Protein AF-A0A3S0QKF5-F1 (afdb_monomer)

Sequence (68 aa):
MAEDQDRFPHIPKDLIDALDQKFPERTPSLKSSLDEIRWKGGERHVVRFLLEQYHRQNEAVINEQVLR

Organism: NCBI:txid1184720

Secondary structure (DSSP, 8-state):
--SSSSSPPP--HHHHHHHHHHS---PPPTT--HHHHHHHHHHHHHHHHHHHHHHHHHHHHHHHHHT-

Mean predicted aligned error: 7.19 Å

Nearest PDB structures (foldseek):
  8ss2-assembly1_C  TM=6.018E-01  e=6.486E+00  Rattus norvegicus
  7oce-assembly1_C  TM=6.489E-01  e=9.033E+00  Rattus norvegicus
  7oca-assembly1_C  TM=6.489E-01  e=9.033E+00  Rattus norvegicus

Solvent-accessible surface area (backbone atoms only — not comparable to full-atom values): 4298 Å² total; per-residue (Å²): 144,80,77,71,85,82,56,79,76,91,66,57,67,70,59,54,52,53,46,44,71,74,47,58,95,68,84,78,57,96,82,56,50,73,66,58,47,51,51,53,50,52,57,34,50,55,49,52,53,52,49,54,52,41,48,55,61,48,54,60,54,52,58,62,63,74,76,109

Radius of gyration: 16.35 Å; Cα contacts (8 Å, |Δi|>4): 21; chains: 1; bounding box: 30×31×50 Å

pLDDT: mean 86.2, std 16.83, range [43.72, 98.06]

Structure (mmCIF, N/CA/C/O backbone):
data_AF-A0A3S0QKF5-F1
#
_entry.id   AF-A0A3S0QKF5-F1
#
loop_
_atom_site.group_PDB
_atom_site.id
_atom_site.type_symbol
_atom_site.label_atom_id
_atom_site.label_alt_id
_atom_site.label_comp_id
_atom_site.label_asym_id
_atom_site.label_entity_id
_atom_site.label_seq_id
_atom_site.pdbx_PDB_ins_code
_atom_site.Cartn_x
_atom_site.Cartn_y
_atom_site.Cartn_z
_atom_site.occupancy
_atom_site.B_iso_or_equiv
_atom_site.auth_seq_id
_atom_site.auth_comp_id
_atom_site.auth_asym_id
_atom_site.auth_atom_id
_atom_site.pdbx_PDB_model_num
ATOM 1 N N . MET A 1 1 ? -13.272 23.390 19.076 1.00 43.72 1 MET A N 1
ATOM 2 C CA . MET A 1 1 ? -13.709 22.198 18.319 1.00 43.72 1 MET A CA 1
ATOM 3 C C . MET A 1 1 ? -12.840 22.085 17.072 1.00 43.72 1 MET A C 1
ATOM 5 O O . MET A 1 1 ? -13.227 22.580 16.025 1.00 43.72 1 MET A O 1
ATOM 9 N N . ALA A 1 2 ? -11.623 21.560 17.210 1.00 47.75 2 ALA A N 1
ATOM 10 C CA . ALA A 1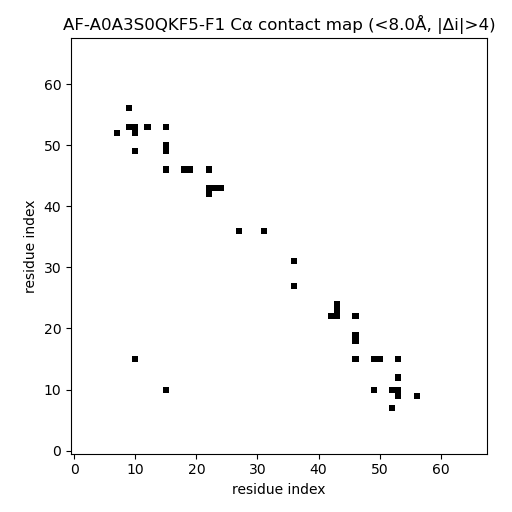 2 ? -10.658 21.456 16.108 1.00 47.75 2 ALA A CA 1
ATOM 11 C C . ALA A 1 2 ? -9.743 20.226 16.269 1.00 47.75 2 ALA A C 1
ATOM 13 O O . ALA A 1 2 ? -8.610 20.245 15.819 1.00 47.75 2 ALA A O 1
ATOM 14 N N . GLU A 1 3 ? -10.209 19.179 16.955 1.00 54.06 3 GLU A N 1
ATOM 15 C CA . GLU A 1 3 ? -9.378 18.002 17.271 1.00 54.06 3 GLU A CA 1
ATOM 16 C C . GLU A 1 3 ? -9.544 16.860 16.252 1.00 54.06 3 GLU A C 1
ATOM 18 O O . GLU A 1 3 ? -8.680 15.997 16.157 1.00 54.06 3 GLU A O 1
ATOM 23 N N . ASP A 1 4 ? -10.608 16.873 15.440 1.00 55.53 4 ASP A N 1
ATOM 24 C CA . ASP A 1 4 ? -10.963 15.747 14.559 1.00 55.53 4 ASP A CA 1
ATOM 25 C C . ASP A 1 4 ? -10.454 15.863 13.111 1.00 55.53 4 ASP A C 1
ATOM 27 O O . ASP A 1 4 ? -10.546 14.899 12.356 1.00 55.53 4 ASP A O 1
ATOM 31 N N . GLN A 1 5 ? -9.920 17.015 12.688 1.00 56.44 5 GLN A N 1
ATOM 32 C CA . GLN A 1 5 ? -9.486 17.202 11.289 1.00 56.44 5 GLN A CA 1
ATOM 33 C C . GLN A 1 5 ? -8.082 16.645 10.995 1.00 56.44 5 GLN A C 1
ATOM 35 O O . GLN A 1 5 ? -7.755 16.435 9.830 1.00 56.44 5 GLN A O 1
ATOM 40 N N . ASP A 1 6 ? -7.291 16.346 12.030 1.00 66.69 6 ASP A N 1
ATOM 41 C CA . ASP A 1 6 ? -5.916 15.840 11.895 1.00 66.69 6 ASP A CA 1
ATOM 42 C C . ASP A 1 6 ? -5.801 14.314 12.074 1.00 66.69 6 ASP A C 1
ATOM 44 O O . ASP A 1 6 ? -4.726 13.738 11.875 1.00 66.69 6 ASP A O 1
ATOM 48 N N . ARG A 1 7 ? -6.887 13.622 12.451 1.00 80.44 7 ARG A N 1
ATOM 49 C CA . ARG A 1 7 ? -6.856 12.175 12.703 1.00 80.44 7 ARG A CA 1
ATOM 50 C C . ARG A 1 7 ? -7.169 11.397 11.428 1.00 80.44 7 ARG A C 1
ATOM 52 O O . ARG A 1 7 ? -8.194 11.608 10.785 1.00 80.44 7 ARG A O 1
ATOM 59 N N . PHE A 1 8 ? -6.289 10.462 11.071 1.00 89.94 8 PHE A N 1
ATOM 60 C CA . PHE A 1 8 ? -6.490 9.620 9.894 1.00 89.94 8 PHE A CA 1
ATOM 61 C C . PHE A 1 8 ? -7.796 8.804 10.019 1.00 89.94 8 PHE A C 1
ATOM 63 O O . PHE A 1 8 ? -8.035 8.246 11.099 1.00 89.94 8 PHE A O 1
ATOM 70 N N . PRO A 1 9 ? -8.618 8.693 8.952 1.00 93.19 9 PRO A N 1
ATOM 71 C CA . PRO A 1 9 ? -9.865 7.929 8.987 1.00 93.19 9 PRO A CA 1
ATOM 72 C C . PRO A 1 9 ? -9.656 6.479 9.428 1.00 93.19 9 PRO A C 1
ATOM 74 O O . PRO A 1 9 ? -8.615 5.887 9.142 1.00 93.19 9 PRO A O 1
ATOM 77 N N . HIS A 1 10 ? -10.645 5.887 10.103 1.00 94.06 10 HIS A N 1
ATOM 78 C CA . HIS A 1 10 ? -10.560 4.495 10.552 1.00 94.06 10 HIS A CA 1
ATOM 79 C C . HIS A 1 10 ? -10.287 3.540 9.381 1.00 94.06 10 HIS A C 1
ATOM 81 O O . HIS A 1 10 ? -10.976 3.595 8.361 1.00 94.06 10 HIS A O 1
ATOM 87 N N . ILE A 1 11 ? -9.296 2.662 9.548 1.00 95.69 11 ILE A N 1
ATOM 88 C CA . ILE A 1 11 ? -8.910 1.665 8.548 1.00 95.69 11 ILE A CA 1
ATOM 89 C C . ILE A 1 11 ? -9.419 0.287 8.995 1.00 95.69 11 ILE A C 1
ATOM 91 O O . ILE A 1 11 ? -8.947 -0.237 10.007 1.00 95.69 11 ILE A O 1
ATOM 95 N N . PRO A 1 12 ? -10.345 -0.336 8.245 1.00 96.56 12 PRO A N 1
ATOM 96 C CA . PRO A 1 12 ? -10.778 -1.702 8.510 1.00 96.56 12 PRO A CA 1
ATOM 97 C C . PRO A 1 12 ? -9.636 -2.715 8.344 1.00 96.56 12 PRO A C 1
ATOM 99 O O . PRO A 1 12 ? -8.820 -2.605 7.424 1.00 96.56 12 PRO A O 1
ATOM 102 N N . LYS A 1 13 ? -9.592 -3.727 9.220 1.00 95.38 13 LYS A N 1
ATOM 103 C CA . LYS A 1 13 ? -8.541 -4.760 9.199 1.00 95.38 13 LYS A CA 1
ATOM 104 C C . LYS A 1 13 ? -8.546 -5.570 7.898 1.00 95.38 13 LYS A C 1
ATOM 106 O O . LYS A 1 13 ? -7.501 -5.814 7.310 1.00 95.38 13 LYS A O 1
ATOM 111 N N . ASP A 1 14 ? -9.725 -5.973 7.450 1.00 97.44 14 ASP A N 1
ATOM 112 C CA . ASP A 1 14 ? -9.923 -6.731 6.215 1.00 97.44 14 ASP A CA 1
ATOM 113 C C . ASP A 1 14 ? -9.452 -5.960 4.974 1.00 97.44 14 ASP A C 1
ATOM 115 O O . ASP A 1 14 ? -8.823 -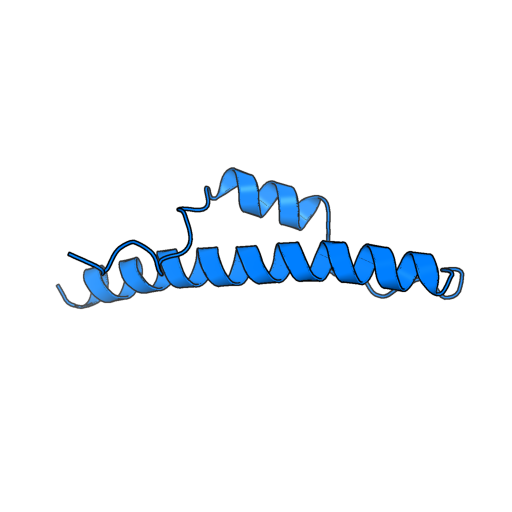6.539 4.087 1.00 97.44 14 ASP A O 1
ATOM 119 N N . LEU A 1 15 ? -9.690 -4.645 4.938 1.00 97.06 15 LEU A N 1
ATOM 120 C CA . LEU A 1 15 ? -9.204 -3.778 3.871 1.00 97.06 15 LEU A CA 1
ATOM 121 C C . LEU A 1 15 ? -7.674 -3.740 3.832 1.00 97.06 15 LEU A C 1
ATOM 123 O O . LEU A 1 15 ? -7.089 -3.931 2.764 1.00 97.06 15 LEU A O 1
ATOM 127 N N . ILE A 1 16 ? -7.021 -3.478 4.970 1.00 97.25 16 ILE A N 1
ATOM 128 C CA . ILE A 1 16 ? -5.561 -3.342 4.986 1.00 97.25 16 ILE A CA 1
ATOM 129 C C . ILE A 1 16 ? -4.858 -4.678 4.728 1.00 97.25 16 ILE A C 1
ATOM 131 O O . ILE A 1 16 ? -3.891 -4.706 3.969 1.00 97.25 16 ILE A O 1
ATOM 135 N N . ASP A 1 17 ? -5.398 -5.786 5.244 1.00 97.56 17 ASP A N 1
ATOM 136 C CA . ASP A 1 17 ? -4.892 -7.134 4.970 1.00 97.56 17 ASP A CA 1
ATOM 137 C C . ASP A 1 17 ? -4.980 -7.463 3.465 1.00 97.56 17 ASP A C 1
ATOM 139 O O . ASP A 1 17 ? -4.020 -7.956 2.865 1.00 97.56 17 ASP A O 1
ATOM 143 N N . ALA A 1 18 ? -6.111 -7.146 2.821 1.00 98.06 18 ALA A N 1
ATOM 144 C CA . ALA A 1 18 ? -6.293 -7.371 1.387 1.00 98.06 18 ALA A CA 1
ATOM 145 C C . ALA A 1 18 ? -5.337 -6.517 0.536 1.00 98.06 18 ALA A C 1
ATOM 147 O O . ALA A 1 18 ? -4.813 -6.992 -0.477 1.00 98.06 18 ALA A O 1
ATOM 148 N N . LEU A 1 19 ? -5.092 -5.264 0.936 1.00 97.81 19 LEU A N 1
ATOM 149 C CA . LEU A 1 19 ? -4.135 -4.385 0.262 1.00 97.81 19 LEU A CA 1
ATOM 150 C C . LEU A 1 19 ? -2.695 -4.882 0.421 1.00 97.81 19 LEU A C 1
ATOM 152 O O . LEU A 1 19 ? -1.966 -4.919 -0.570 1.00 97.81 19 LEU A O 1
ATOM 156 N N . ASP A 1 20 ? -2.292 -5.317 1.615 1.00 97.00 20 ASP A N 1
ATOM 157 C CA . ASP A 1 20 ? -0.946 -5.846 1.861 1.00 97.00 20 ASP A CA 1
ATOM 158 C C . ASP A 1 20 ? -0.679 -7.122 1.050 1.00 97.00 20 ASP A C 1
ATOM 160 O O . ASP A 1 20 ? 0.362 -7.254 0.401 1.00 97.00 20 ASP A O 1
ATOM 164 N N . GLN A 1 21 ? -1.672 -8.014 0.962 1.00 96.88 21 GLN A N 1
ATOM 165 C CA . GLN A 1 21 ? -1.585 -9.205 0.115 1.00 96.88 21 GLN A CA 1
ATOM 166 C C . GLN A 1 21 ? -1.478 -8.853 -1.380 1.00 96.88 21 GLN A C 1
ATOM 168 O O . GLN A 1 21 ? -0.756 -9.521 -2.129 1.00 96.88 21 GLN A O 1
ATOM 173 N N . LYS A 1 22 ? -2.205 -7.824 -1.836 1.00 96.69 22 LYS A N 1
ATOM 174 C CA . LYS A 1 22 ? -2.251 -7.421 -3.250 1.00 96.69 22 LYS A CA 1
ATOM 175 C C . LYS A 1 22 ? -1.003 -6.655 -3.692 1.00 96.69 22 LYS A C 1
ATOM 177 O O . LYS A 1 22 ? -0.587 -6.807 -4.842 1.00 96.69 22 LYS A O 1
ATOM 182 N N . PHE A 1 23 ? -0.399 -5.882 -2.791 1.00 96.50 23 PHE A N 1
ATOM 183 C CA . PHE A 1 23 ? 0.783 -5.050 -3.039 1.00 96.50 23 PHE A CA 1
ATOM 184 C C . PHE A 1 23 ? 1.926 -5.407 -2.069 1.00 96.50 23 PHE A C 1
ATOM 186 O O . PHE A 1 23 ? 2.317 -4.599 -1.216 1.00 96.50 23 PHE A O 1
ATOM 193 N N . PRO A 1 24 ? 2.478 -6.627 -2.187 1.00 94.19 24 PRO A N 1
ATOM 194 C CA . PRO A 1 24 ? 3.467 -7.137 -1.250 1.00 94.19 24 PRO A CA 1
ATOM 195 C C . PRO A 1 24 ? 4.812 -6.425 -1.393 1.00 94.19 24 PRO A C 1
ATOM 197 O O . PRO A 1 24 ? 5.221 -6.032 -2.490 1.00 94.19 24 PRO A O 1
ATOM 200 N N . GLU A 1 25 ? 5.552 -6.340 -0.290 1.00 92.62 25 GLU A N 1
ATOM 201 C CA . GLU A 1 25 ? 6.939 -5.884 -0.318 1.00 92.62 25 GLU A CA 1
ATOM 202 C C . GLU A 1 25 ? 7.809 -6.905 -1.047 1.00 92.62 25 GLU A C 1
ATOM 204 O O . GLU A 1 25 ? 7.926 -8.059 -0.629 1.00 92.62 25 GLU A O 1
ATOM 209 N N . ARG A 1 26 ? 8.388 -6.505 -2.181 1.00 90.94 26 ARG A N 1
ATOM 210 C CA . ARG A 1 26 ? 9.210 -7.393 -3.003 1.00 90.94 26 ARG A CA 1
ATOM 211 C C . ARG A 1 26 ? 10.392 -6.653 -3.590 1.00 90.94 26 ARG A C 1
ATOM 213 O O . ARG A 1 26 ? 10.261 -5.533 -4.080 1.00 90.94 26 ARG A O 1
ATOM 220 N N . THR A 1 27 ? 11.526 -7.340 -3.618 1.00 93.00 27 THR A N 1
ATOM 221 C CA . THR A 1 27 ? 12.683 -6.906 -4.393 1.00 93.00 27 THR A CA 1
ATOM 222 C C . THR A 1 27 ? 12.325 -6.933 -5.881 1.00 93.00 27 THR A C 1
ATOM 224 O O . THR A 1 27 ? 11.804 -7.948 -6.358 1.00 93.00 27 THR A O 1
ATOM 227 N N . PRO A 1 28 ? 12.592 -5.852 -6.632 1.00 92.00 28 PRO A N 1
ATOM 228 C CA . PRO A 1 28 ? 12.417 -5.858 -8.074 1.00 92.00 28 PRO A CA 1
ATOM 229 C C . PRO A 1 28 ? 13.209 -6.971 -8.763 1.00 92.00 28 PRO A C 1
ATOM 231 O O . PRO A 1 28 ? 14.274 -7.382 -8.302 1.00 92.00 28 PRO A O 1
ATOM 234 N N . SER A 1 29 ? 12.710 -7.437 -9.906 1.00 93.69 29 SER A N 1
ATOM 235 C CA . SER A 1 29 ? 13.469 -8.356 -10.752 1.00 93.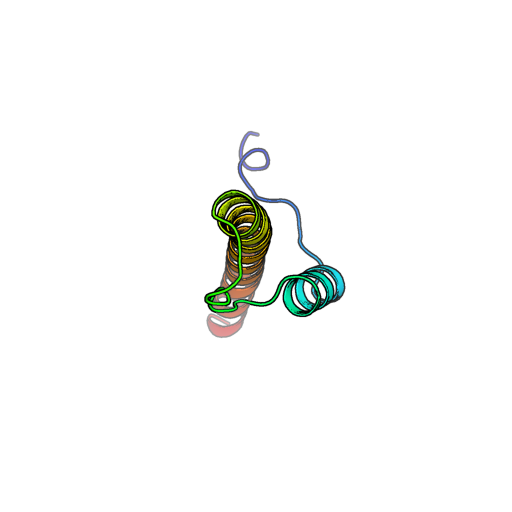69 29 SER A CA 1
ATOM 236 C C . SER A 1 29 ? 14.576 -7.604 -11.490 1.00 93.69 29 SER A C 1
ATOM 238 O O . SER A 1 29 ? 14.397 -6.449 -11.866 1.00 93.69 29 SER A O 1
ATOM 240 N N . LEU A 1 30 ? 15.675 -8.289 -11.820 1.00 94.44 30 LEU A N 1
ATOM 241 C CA . LEU A 1 30 ? 16.711 -7.755 -12.719 1.00 94.44 30 LEU A CA 1
ATOM 242 C C . LEU A 1 30 ? 16.176 -7.404 -14.117 1.00 94.44 30 LEU A C 1
ATOM 244 O O . LEU A 1 30 ? 16.824 -6.675 -14.859 1.00 94.44 30 LEU A O 1
ATOM 248 N N . LYS A 1 31 ? 15.011 -7.945 -14.489 1.00 96.56 31 LYS A N 1
ATOM 249 C CA . LYS A 1 31 ? 14.341 -7.660 -15.763 1.00 96.56 31 LYS A CA 1
ATOM 250 C C . LYS A 1 31 ? 13.362 -6.485 -15.686 1.00 96.56 31 LYS A C 1
ATOM 252 O O . LYS A 1 31 ? 12.822 -6.104 -16.719 1.00 96.56 31 LYS A O 1
ATOM 257 N N . SER A 1 32 ? 13.090 -5.956 -14.492 1.00 94.88 32 SER A N 1
ATOM 258 C CA . SER A 1 32 ? 12.134 -4.864 -14.325 1.00 94.88 32 SER A CA 1
ATOM 259 C C . SER A 1 32 ? 12.702 -3.562 -14.873 1.00 94.88 32 SER A C 1
ATOM 261 O O . SER A 1 32 ? 13.862 -3.224 -14.631 1.00 94.88 32 SER A O 1
ATOM 263 N N . SER A 1 33 ? 11.876 -2.818 -15.605 1.00 97.44 33 SER A N 1
ATOM 264 C CA . SER A 1 33 ? 12.257 -1.487 -16.073 1.00 97.44 33 SER A CA 1
ATOM 265 C C . SER A 1 33 ? 12.263 -0.492 -14.913 1.00 97.44 33 SER A C 1
ATOM 267 O O . SER A 1 33 ? 11.586 -0.684 -13.901 1.00 97.44 33 SER A O 1
ATOM 269 N N . LEU A 1 34 ?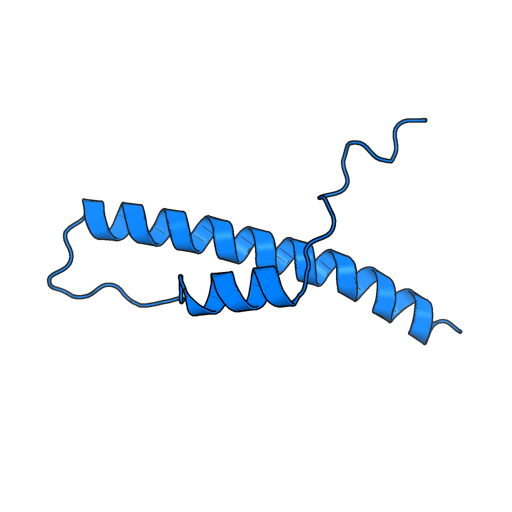 12.991 0.614 -15.064 1.00 96.88 34 LEU A N 1
ATOM 270 C CA . LEU A 1 34 ? 13.035 1.654 -14.036 1.00 96.88 34 LEU A CA 1
ATOM 271 C C . LEU A 1 34 ? 11.644 2.237 -13.728 1.00 96.88 34 LEU A C 1
ATOM 273 O O . LEU A 1 34 ? 11.343 2.529 -12.572 1.00 96.88 34 LEU A O 1
ATOM 277 N N . ASP A 1 35 ? 10.783 2.365 -14.737 1.00 97.62 35 ASP A N 1
ATOM 278 C CA . ASP A 1 35 ? 9.428 2.892 -14.558 1.00 97.62 35 ASP A CA 1
ATOM 279 C C . ASP A 1 35 ? 8.510 1.893 -13.848 1.00 97.62 35 ASP A C 1
ATOM 281 O O . ASP A 1 35 ? 7.743 2.290 -12.974 1.00 97.62 35 ASP A O 1
ATOM 285 N N . GLU A 1 36 ? 8.645 0.591 -14.127 1.00 95.88 36 GLU A N 1
ATOM 286 C CA . GLU A 1 36 ? 7.933 -0.456 -13.385 1.00 95.88 36 GLU A CA 1
ATOM 287 C C . GLU A 1 36 ? 8.346 -0.461 -11.905 1.00 95.88 36 GLU A C 1
ATOM 289 O O . GLU A 1 36 ? 7.498 -0.578 -11.019 1.00 95.88 36 GLU A O 1
ATOM 294 N N . ILE A 1 37 ? 9.646 -0.293 -11.631 1.00 95.94 37 ILE A N 1
ATOM 295 C CA . ILE A 1 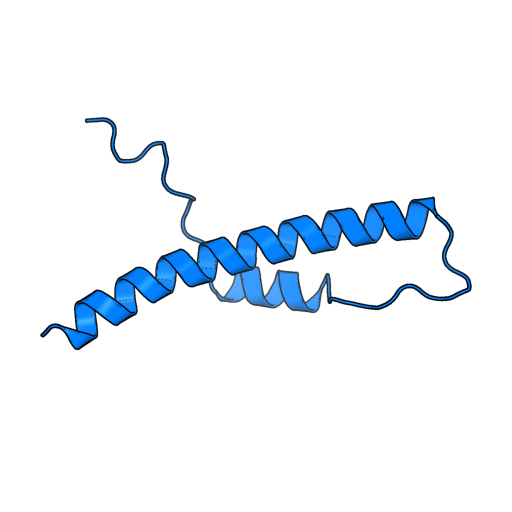37 ? 10.180 -0.211 -10.265 1.00 95.94 37 ILE A CA 1
ATOM 296 C C . ILE A 1 37 ? 9.582 0.988 -9.530 1.00 95.94 37 ILE A C 1
ATOM 298 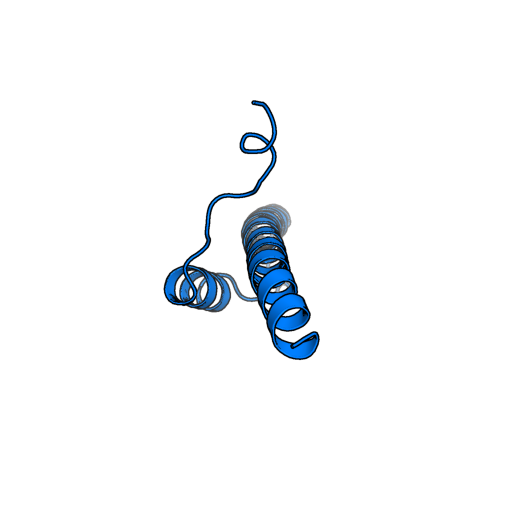O O . ILE A 1 37 ? 9.116 0.844 -8.400 1.00 95.94 37 ILE A O 1
ATOM 302 N N . ARG A 1 38 ? 9.569 2.164 -10.168 1.00 96.50 38 ARG A N 1
ATOM 303 C CA . ARG A 1 38 ? 8.989 3.388 -9.594 1.00 96.50 38 ARG A CA 1
ATOM 304 C C . ARG A 1 38 ? 7.501 3.226 -9.316 1.00 96.50 38 ARG A C 1
ATOM 306 O O . ARG A 1 38 ? 7.057 3.566 -8.223 1.00 96.50 38 ARG A O 1
ATOM 313 N N . TRP A 1 39 ? 6.757 2.676 -10.275 1.00 96.19 39 TRP A N 1
ATOM 314 C CA . TRP A 1 39 ? 5.321 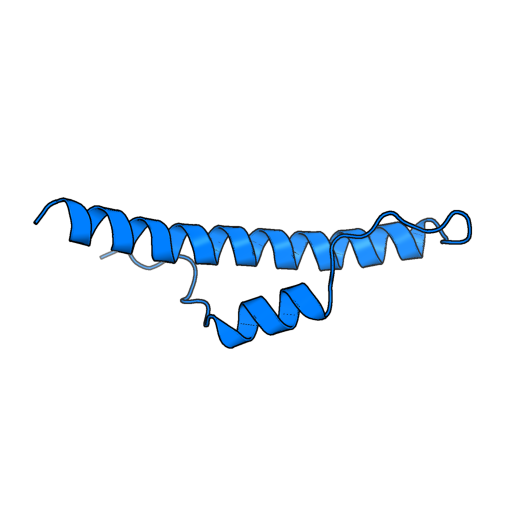2.447 -10.146 1.00 96.19 39 TRP A CA 1
ATOM 315 C C . TRP A 1 39 ? 5.005 1.533 -8.958 1.00 96.19 39 TRP A C 1
ATOM 317 O O . TRP A 1 39 ? 4.294 1.934 -8.037 1.00 96.19 39 TRP A O 1
ATOM 327 N N . LYS A 1 40 ? 5.618 0.343 -8.918 1.00 95.81 40 LYS A N 1
ATOM 328 C CA . LYS A 1 40 ? 5.423 -0.631 -7.832 1.00 95.81 40 LYS A CA 1
ATOM 329 C C . LYS A 1 40 ? 5.910 -0.109 -6.482 1.00 95.81 40 LYS A C 1
ATOM 331 O O . LYS A 1 40 ? 5.291 -0.376 -5.455 1.00 95.81 40 LYS A O 1
ATOM 336 N N . GLY A 1 41 ? 7.005 0.651 -6.473 1.00 96.19 41 GLY A N 1
ATOM 337 C CA . GLY A 1 41 ? 7.502 1.322 -5.273 1.00 96.19 41 GLY A CA 1
ATOM 338 C C . GLY A 1 41 ? 6.494 2.328 -4.715 1.00 96.19 41 GLY A C 1
ATOM 339 O O . GLY A 1 41 ? 6.286 2.368 -3.504 1.00 96.19 41 GLY A O 1
ATOM 340 N N . GLY A 1 42 ? 5.829 3.088 -5.590 1.00 96.69 42 GLY A N 1
ATOM 341 C CA . GLY A 1 42 ? 4.755 4.009 -5.220 1.00 96.69 42 GLY A CA 1
ATOM 342 C C . GLY A 1 42 ? 3.544 3.293 -4.624 1.00 96.69 42 GLY A C 1
ATOM 343 O O . GLY A 1 42 ? 3.110 3.645 -3.528 1.00 96.69 42 GLY A O 1
ATOM 344 N N . GLU A 1 43 ? 3.049 2.244 -5.291 1.00 96.56 43 GLU A N 1
ATOM 345 C CA . GLU A 1 43 ? 1.947 1.412 -4.778 1.00 96.56 43 GLU A CA 1
ATOM 346 C C . GLU A 1 43 ? 2.273 0.862 -3.382 1.00 96.56 43 GLU A C 1
ATOM 348 O O . GLU A 1 43 ? 1.485 1.012 -2.444 1.00 96.56 43 GLU A O 1
ATOM 353 N N . ARG A 1 44 ? 3.476 0.295 -3.210 1.00 97.12 44 ARG A N 1
ATOM 354 C CA . ARG A 1 44 ? 3.916 -0.249 -1.921 1.00 97.12 44 ARG A CA 1
ATOM 355 C C . ARG A 1 44 ? 4.042 0.827 -0.844 1.00 97.12 44 ARG A C 1
ATOM 357 O O . ARG A 1 44 ? 3.704 0.568 0.309 1.00 97.12 44 ARG A O 1
ATOM 364 N N . HIS A 1 45 ? 4.521 2.021 -1.194 1.00 97.69 45 HIS A N 1
ATOM 365 C CA . HIS A 1 45 ? 4.663 3.122 -0.243 1.00 97.69 45 HIS A CA 1
ATOM 366 C C . HIS A 1 45 ? 3.315 3.531 0.362 1.00 97.69 45 HIS A C 1
ATOM 368 O O . HIS A 1 45 ? 3.226 3.709 1.575 1.00 97.69 45 HIS A O 1
ATOM 374 N N . VAL A 1 46 ? 2.264 3.608 -0.461 1.00 97.56 46 VAL A N 1
ATOM 375 C CA . VAL A 1 46 ? 0.906 3.928 0.007 1.00 97.56 46 VAL A CA 1
ATOM 376 C C . VAL A 1 46 ? 0.386 2.857 0.965 1.00 97.56 46 VAL A C 1
ATOM 378 O O . VAL A 1 46 ? -0.117 3.190 2.035 1.00 97.56 46 VAL A O 1
ATOM 381 N N . VAL A 1 47 ? 0.544 1.572 0.630 1.00 97.88 47 VAL A N 1
ATOM 382 C CA . VAL A 1 47 ? 0.089 0.479 1.507 1.00 97.88 47 VAL A CA 1
ATOM 383 C C . VAL A 1 47 ? 0.846 0.467 2.834 1.00 97.88 47 VAL A C 1
ATOM 385 O O . VAL A 1 47 ? 0.225 0.327 3.885 1.00 97.88 47 VAL A O 1
ATOM 388 N N . ARG A 1 48 ? 2.163 0.703 2.814 1.00 97.50 48 ARG A N 1
ATOM 389 C CA . ARG A 1 48 ? 2.964 0.826 4.040 1.00 97.50 48 ARG A CA 1
ATOM 390 C C . ARG A 1 48 ? 2.489 1.984 4.919 1.00 97.50 48 ARG A C 1
ATOM 392 O O . ARG A 1 48 ? 2.324 1.800 6.119 1.00 97.50 48 ARG A O 1
ATOM 399 N N . PHE A 1 49 ? 2.212 3.144 4.327 1.00 97.06 49 PHE A N 1
ATOM 400 C CA . PHE A 1 49 ? 1.659 4.281 5.060 1.00 97.06 49 PHE A CA 1
ATOM 401 C C . PHE A 1 49 ? 0.318 3.935 5.732 1.00 97.06 49 PHE A C 1
ATOM 403 O O . PHE A 1 49 ? 0.126 4.240 6.908 1.00 97.06 49 PHE A O 1
ATOM 410 N N . LEU A 1 50 ? -0.595 3.258 5.026 1.00 96.69 50 LEU A N 1
ATOM 411 C CA . LEU A 1 50 ? -1.883 2.837 5.591 1.00 96.69 50 LEU A CA 1
ATOM 412 C C . LEU A 1 50 ? -1.721 1.800 6.714 1.00 96.69 50 LEU A C 1
ATOM 414 O O . LEU A 1 50 ? -2.421 1.894 7.721 1.00 96.69 50 LEU A O 1
ATOM 418 N N . LEU A 1 51 ? -0.779 0.859 6.585 1.00 96.25 51 LEU A N 1
ATOM 419 C CA . LEU A 1 51 ? -0.434 -0.086 7.653 1.00 96.25 51 LEU A CA 1
ATOM 420 C C . LEU A 1 51 ? 0.032 0.655 8.910 1.00 96.25 51 LEU A C 1
ATOM 422 O O . LEU A 1 51 ? -0.458 0.380 10.002 1.00 96.25 51 LEU A O 1
ATOM 426 N N . GLU A 1 52 ? 0.918 1.641 8.768 1.00 95.38 52 GLU A N 1
ATOM 427 C CA . GLU A 1 52 ? 1.378 2.460 9.894 1.00 95.38 52 GLU A CA 1
ATOM 428 C C . GLU A 1 52 ? 0.224 3.215 10.570 1.00 95.38 52 GLU A C 1
ATOM 430 O O . GLU A 1 52 ? 0.151 3.249 11.799 1.00 95.38 52 GLU A O 1
ATOM 435 N N . GLN A 1 53 ? -0.706 3.791 9.797 1.00 95.25 53 GLN A N 1
ATOM 436 C CA . GLN A 1 53 ? -1.888 4.448 10.368 1.00 95.25 53 GLN A CA 1
ATOM 437 C C . GLN A 1 53 ? -2.796 3.452 11.100 1.00 95.25 53 GLN A C 1
ATOM 439 O O . GLN A 1 53 ? -3.251 3.747 12.205 1.00 95.25 53 GLN A O 1
ATOM 444 N N . TYR A 1 54 ? -3.017 2.262 10.534 1.00 95.19 54 TYR A N 1
ATOM 445 C CA . TYR A 1 54 ? -3.778 1.193 11.181 1.00 95.19 54 TYR A CA 1
ATOM 446 C C . TYR A 1 54 ? -3.127 0.762 12.503 1.00 95.19 54 TYR A C 1
ATOM 448 O O . TYR A 1 54 ? -3.804 0.653 13.524 1.00 95.19 54 TYR A O 1
ATOM 456 N N . HIS A 1 55 ? -1.805 0.577 12.530 1.00 93.75 55 HIS A N 1
ATOM 457 C CA . HIS A 1 55 ? -1.085 0.244 13.759 1.00 93.75 55 HIS A CA 1
ATOM 458 C C . HIS A 1 55 ? -1.225 1.341 14.817 1.00 93.75 55 HIS A C 1
ATOM 460 O O . HIS A 1 55 ? -1.603 1.027 15.940 1.00 93.75 55 HIS A O 1
ATOM 466 N N . ARG A 1 56 ? -1.062 2.621 14.457 1.00 91.56 56 ARG A N 1
ATOM 467 C CA . ARG A 1 56 ? -1.276 3.752 15.385 1.00 91.56 56 ARG A CA 1
ATOM 468 C C . ARG A 1 56 ? -2.695 3.787 15.957 1.00 91.56 56 ARG A C 1
ATOM 470 O O . ARG A 1 56 ? -2.874 4.071 17.140 1.00 91.56 56 ARG A O 1
ATOM 477 N N . GLN A 1 57 ? -3.704 3.496 15.130 1.00 89.75 57 GLN A N 1
ATOM 478 C CA . GLN A 1 57 ? -5.101 3.411 15.571 1.00 89.75 57 GLN A CA 1
ATOM 479 C C . GLN A 1 57 ? -5.306 2.305 16.616 1.00 89.75 57 GLN A C 1
ATOM 481 O O . GLN A 1 57 ? -6.090 2.503 17.539 1.00 89.75 57 GLN A O 1
ATOM 486 N N . ASN A 1 58 ? -4.585 1.184 16.510 1.00 86.88 58 ASN A N 1
ATOM 487 C CA . ASN A 1 58 ? -4.720 0.043 17.420 1.00 86.88 58 ASN A CA 1
ATOM 488 C C . ASN A 1 58 ? -3.789 0.102 18.643 1.00 86.88 58 ASN A C 1
ATOM 490 O O . ASN A 1 58 ? -4.176 -0.347 19.719 1.00 86.88 58 ASN A O 1
ATOM 494 N N . GLU A 1 59 ? -2.594 0.683 18.527 1.00 80.25 59 GLU A N 1
ATOM 495 C CA . GLU A 1 59 ? -1.684 0.913 19.660 1.00 80.25 59 GLU A CA 1
ATOM 496 C C . GLU A 1 59 ? -2.313 1.842 20.707 1.00 80.25 59 GLU A C 1
ATOM 498 O O . GLU A 1 59 ? -2.178 1.605 21.909 1.00 80.25 59 GLU A O 1
ATOM 503 N N . ALA A 1 60 ? -3.071 2.851 20.260 1.00 63.31 60 ALA A N 1
ATOM 504 C CA . ALA A 1 60 ? -3.851 3.715 21.144 1.00 63.31 60 ALA A CA 1
ATOM 505 C C . ALA A 1 60 ? -4.870 2.921 21.988 1.00 63.31 60 ALA A C 1
ATOM 507 O O . ALA A 1 60 ? -5.062 3.222 23.162 1.00 63.31 60 ALA A O 1
ATOM 508 N N . VAL A 1 61 ? -5.472 1.871 21.418 1.00 60.69 61 VAL A N 1
ATOM 509 C CA . VAL A 1 61 ? -6.465 1.027 22.105 1.00 60.69 61 VAL A CA 1
ATOM 510 C C . VAL A 1 61 ? -5.801 0.084 23.114 1.00 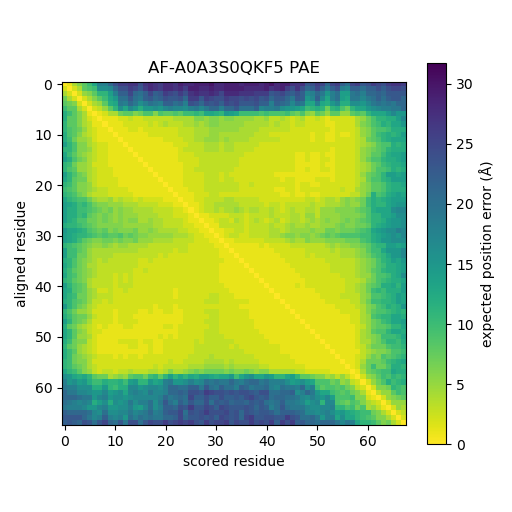60.69 61 VAL A C 1
ATOM 512 O O . VAL A 1 61 ? -6.340 -0.132 24.198 1.00 60.69 61 VAL A O 1
ATOM 515 N N . ILE A 1 62 ? -4.622 -0.463 22.795 1.00 59.31 62 ILE A N 1
ATOM 516 C CA . ILE A 1 62 ? -3.902 -1.395 23.681 1.00 59.31 62 ILE A CA 1
ATOM 517 C C . ILE A 1 62 ? -3.426 -0.684 24.956 1.00 59.31 62 ILE A C 1
ATOM 519 O O . ILE A 1 62 ? -3.609 -1.210 26.054 1.00 59.31 62 ILE A O 1
ATOM 523 N N . ASN A 1 63 ? -2.872 0.527 24.843 1.00 55.12 63 ASN A N 1
ATOM 524 C CA . ASN A 1 63 ? -2.399 1.274 26.014 1.00 55.12 63 ASN A CA 1
ATOM 525 C C . ASN A 1 63 ? -3.538 1.656 26.978 1.00 55.12 63 ASN A C 1
ATOM 527 O O . ASN A 1 63 ? -3.347 1.600 28.191 1.00 55.12 63 ASN A O 1
ATOM 531 N N . GLU A 1 64 ? -4.733 1.983 26.476 1.00 58.72 64 GLU A N 1
ATOM 532 C CA . GLU A 1 64 ? -5.896 2.284 27.328 1.00 58.72 64 GLU A CA 1
ATOM 533 C C . GLU A 1 64 ? -6.422 1.062 28.095 1.00 58.72 64 GLU A C 1
ATOM 535 O O . GLU A 1 64 ? -6.925 1.205 29.211 1.00 58.72 64 GLU A O 1
ATOM 540 N N . GLN A 1 65 ? -6.310 -0.141 27.524 1.00 56.38 65 GLN A N 1
ATOM 541 C CA . GLN A 1 65 ? -6.772 -1.376 28.166 1.00 56.38 65 GLN A CA 1
ATOM 542 C C . GLN A 1 65 ? -5.804 -1.894 29.236 1.00 56.38 65 GLN A C 1
ATOM 544 O O . GLN A 1 65 ? -6.254 -2.488 30.209 1.00 56.38 65 GLN A O 1
ATOM 549 N N . VAL A 1 66 ? -4.496 -1.664 29.077 1.00 55.75 66 VAL A N 1
ATOM 550 C CA . VAL A 1 66 ? -3.452 -2.144 30.008 1.00 55.75 66 VAL A CA 1
A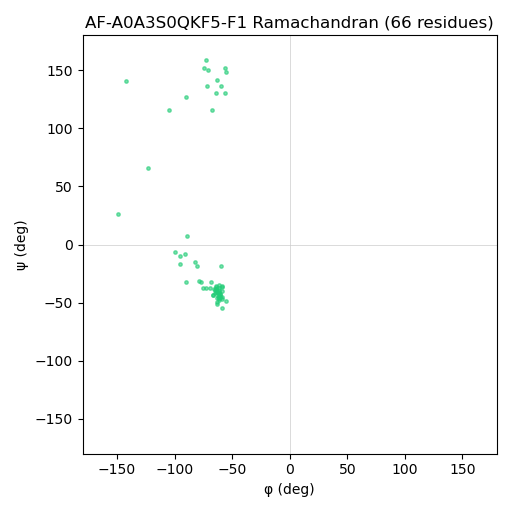TOM 551 C C . VAL A 1 66 ? -3.318 -1.260 31.262 1.00 55.75 66 VAL A C 1
ATOM 553 O O . VAL A 1 66 ? -2.786 -1.702 32.275 1.00 55.75 66 VAL A O 1
ATOM 556 N N . LEU A 1 67 ? -3.819 -0.021 31.224 1.00 56.16 67 LEU A N 1
ATOM 557 C CA . LEU A 1 67 ? -3.815 0.924 32.353 1.00 56.16 67 LEU A CA 1
ATOM 558 C C . LEU A 1 67 ? -5.055 0.819 33.271 1.00 56.16 67 LEU A C 1
ATOM 560 O O . LEU A 1 67 ? -5.223 1.660 34.157 1.00 56.16 67 LEU A O 1
ATOM 564 N N . ARG A 1 68 ? -5.922 -0.181 33.066 1.00 44.97 68 ARG A N 1
ATOM 565 C CA . ARG A 1 68 ? -7.067 -0.506 33.935 1.00 44.97 68 ARG A CA 1
ATOM 566 C C . ARG A 1 68 ? -6.810 -1.780 34.727 1.00 44.97 68 ARG A C 1
ATOM 568 O O . ARG A 1 68 ? -7.278 -1.819 35.885 1.00 44.97 68 ARG A O 1
#

Foldseek 3Di:
DPPPPPQDDADDPVNLVVLCVVLPDDDDDPPDDPVNVVVSVVSNVVSVVVVVSNVVVVVVVVVVVVVD